Pro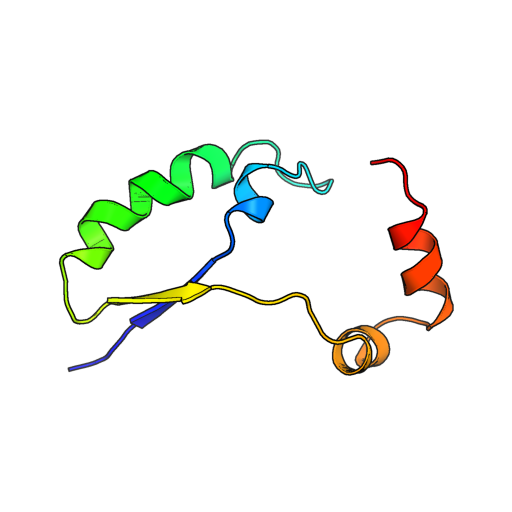tein AF-A0A0T6A688-F1 (afdb_monomer_lite)

pLDDT: mean 84.05, std 13.27, range [51.72, 97.69]

Secondary structure (DSSP, 8-state):
---EEEEE-THHHH---SS-TTTTTTHHHHTTTGGGSTTEEEEEPPPPPHHHHTTTS-TTHHHHHHT---

Structure (mmCIF, N/CA/C/O backbone):
data_AF-A0A0T6A688-F1
#
_entry.id   AF-A0A0T6A688-F1
#
loop_
_atom_site.group_PDB
_atom_site.id
_atom_site.type_symbol
_atom_site.label_atom_id
_atom_site.label_alt_id
_atom_site.label_comp_id
_atom_site.label_asym_id
_atom_site.label_entity_id
_atom_site.label_seq_id
_atom_site.pdbx_PDB_ins_code
_atom_site.Cartn_x
_atom_site.Cartn_y
_atom_site.Cartn_z
_atom_site.occupancy
_atom_site.B_iso_or_equiv
_atom_site.auth_seq_id
_atom_site.auth_comp_id
_atom_site.auth_asym_id
_atom_site.auth_atom_id
_atom_site.pdbx_PDB_model_num
ATOM 1 N N . MET A 1 1 ? -18.375 -12.014 16.775 1.00 68.69 1 MET A N 1
ATOM 2 C CA . MET A 1 1 ? -18.262 -10.613 16.312 1.00 68.69 1 MET A CA 1
ATOM 3 C C . MET A 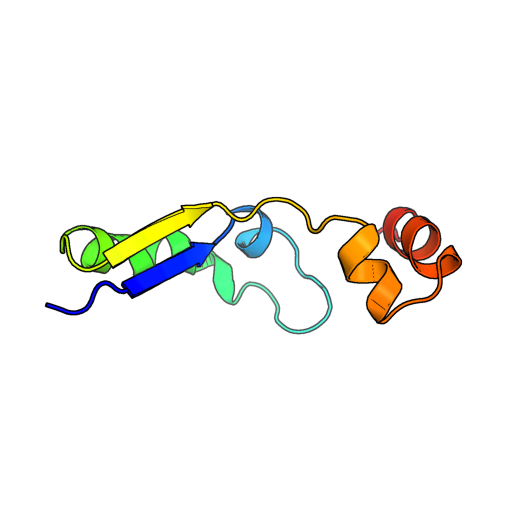1 1 ? -17.320 -10.574 15.122 1.00 68.69 1 MET A C 1
ATOM 5 O O . MET A 1 1 ? -16.324 -11.289 15.146 1.00 68.69 1 MET A O 1
ATOM 9 N N . THR A 1 2 ? -17.641 -9.801 14.087 1.00 86.50 2 THR A N 1
ATOM 10 C CA . THR A 1 2 ? -16.811 -9.687 12.877 1.00 86.50 2 THR A CA 1
ATOM 11 C C . THR A 1 2 ? -15.605 -8.795 13.157 1.00 86.50 2 THR A C 1
ATOM 13 O O . THR A 1 2 ? -15.767 -7.714 13.718 1.00 86.50 2 THR A O 1
ATOM 16 N N . ARG A 1 3 ? -14.408 -9.257 12.787 1.00 93.00 3 ARG A N 1
ATOM 17 C CA . ARG A 1 3 ? -13.173 -8.464 12.835 1.00 93.00 3 ARG A CA 1
ATOM 18 C C . ARG A 1 3 ? -12.952 -7.779 11.489 1.00 93.00 3 ARG A C 1
ATOM 20 O O . ARG A 1 3 ? -13.232 -8.377 10.452 1.00 93.00 3 ARG A O 1
ATOM 27 N N . VAL A 1 4 ? -12.438 -6.557 11.514 1.00 95.44 4 VAL A N 1
ATOM 28 C CA . VAL A 1 4 ? -12.139 -5.735 10.339 1.00 95.44 4 VAL A CA 1
ATOM 29 C C . VAL A 1 4 ? -10.631 -5.519 10.265 1.00 95.44 4 VAL A C 1
ATOM 31 O O . VAL A 1 4 ? -10.018 -5.005 11.199 1.00 95.44 4 VAL A O 1
ATOM 34 N N . GLY A 1 5 ? -10.029 -5.930 9.151 1.00 94.12 5 GLY A N 1
ATOM 35 C CA . GLY A 1 5 ? -8.621 -5.677 8.859 1.00 94.12 5 GLY A CA 1
ATOM 36 C C . GLY A 1 5 ? -8.453 -4.385 8.067 1.00 94.12 5 GLY A C 1
ATOM 37 O O . GLY A 1 5 ? -9.099 -4.206 7.038 1.00 94.12 5 GLY A O 1
ATOM 38 N N . ILE A 1 6 ? -7.572 -3.508 8.535 1.00 91.94 6 ILE A N 1
ATOM 39 C CA . ILE A 1 6 ? -7.178 -2.274 7.852 1.00 91.94 6 ILE A CA 1
ATOM 40 C C . ILE A 1 6 ? -5.749 -2.470 7.356 1.00 91.94 6 ILE A C 1
ATOM 42 O O . ILE A 1 6 ? -4.876 -2.801 8.149 1.00 91.94 6 ILE A O 1
ATOM 46 N N . PHE A 1 7 ? -5.502 -2.278 6.063 1.00 91.12 7 PHE A N 1
ATOM 47 C CA . PHE A 1 7 ? -4.188 -2.462 5.444 1.00 91.12 7 PHE A CA 1
ATOM 48 C C . PHE A 1 7 ? -3.640 -1.105 5.011 1.00 91.12 7 PHE A C 1
ATOM 50 O O . PHE A 1 7 ? -4.222 -0.452 4.145 1.00 91.12 7 PHE A O 1
ATOM 57 N N . TYR A 1 8 ? -2.550 -0.657 5.633 1.00 87.75 8 TYR A N 1
ATOM 58 C CA . TYR A 1 8 ? -1.991 0.669 5.371 1.00 87.75 8 TYR A CA 1
ATOM 59 C C . TYR A 1 8 ? -0.480 0.711 5.613 1.00 87.75 8 TYR A C 1
ATOM 61 O O . TYR A 1 8 ? 0.051 0.022 6.484 1.00 87.75 8 TYR A O 1
ATOM 69 N N . HIS A 1 9 ? 0.224 1.548 4.854 1.00 86.44 9 HIS A N 1
ATOM 70 C CA . HIS A 1 9 ? 1.623 1.884 5.088 1.00 86.44 9 HIS A CA 1
ATOM 71 C C . HIS A 1 9 ? 1.792 3.406 5.006 1.00 86.44 9 HIS A C 1
ATOM 73 O O . HIS A 1 9 ? 1.264 4.037 4.096 1.00 86.44 9 HIS A O 1
ATOM 79 N N . GLU A 1 10 ? 2.561 4.010 5.916 1.00 81.31 10 GLU A N 1
ATOM 80 C CA . GLU A 1 10 ? 2.760 5.470 5.958 1.00 81.31 10 GLU A CA 1
ATOM 81 C C . GLU A 1 10 ? 3.379 6.052 4.682 1.00 81.31 10 GLU A C 1
ATOM 83 O O . GLU A 1 10 ? 3.237 7.234 4.408 1.00 81.31 10 GLU A O 1
ATOM 88 N N . SER A 1 11 ? 4.064 5.252 3.863 1.00 79.25 11 SER A N 1
ATOM 89 C CA . SER A 1 11 ? 4.557 5.730 2.561 1.00 79.25 11 SER A CA 1
ATOM 90 C C . SER A 1 11 ? 3.421 6.192 1.641 1.00 79.25 11 SER A C 1
ATOM 92 O O . SER A 1 11 ? 3.648 7.071 0.809 1.00 79.25 11 SER A O 1
ATOM 94 N N . PHE A 1 12 ? 2.199 5.677 1.827 1.00 79.19 12 PHE A N 1
ATOM 95 C CA . PHE A 1 12 ? 1.016 6.089 1.071 1.00 79.19 12 PHE A CA 1
ATOM 96 C C . PHE A 1 12 ? 0.589 7.532 1.372 1.00 79.19 12 PHE A C 1
ATOM 98 O O . PHE A 1 12 ? -0.041 8.156 0.523 1.00 79.19 12 PHE A O 1
ATOM 105 N N . SER A 1 13 ? 0.957 8.096 2.530 1.00 73.12 13 SER A N 1
ATOM 106 C CA . SER A 1 13 ? 0.729 9.520 2.817 1.00 73.12 13 SER A CA 1
ATOM 107 C C . SER A 1 13 ? 1.793 10.442 2.215 1.00 73.12 13 SER A C 1
ATOM 109 O O . SER A 1 13 ? 1.580 11.652 2.144 1.00 73.12 13 SER A O 1
ATOM 111 N N . ARG A 1 14 ? 2.939 9.889 1.789 1.00 68.25 14 ARG A N 1
ATOM 112 C CA . ARG A 1 14 ? 4.126 10.652 1.360 1.00 68.25 14 ARG A CA 1
ATOM 113 C C . ARG A 1 14 ? 4.280 10.737 -0.155 1.00 68.25 14 ARG A C 1
ATOM 115 O O . ARG A 1 14 ? 4.745 11.758 -0.653 1.00 68.25 14 ARG A O 1
ATOM 122 N N . ARG A 1 15 ? 3.927 9.675 -0.885 1.00 58.94 15 ARG A N 1
ATOM 123 C CA . ARG A 1 15 ? 4.139 9.580 -2.337 1.00 58.94 15 ARG A CA 1
ATOM 124 C C . ARG A 1 15 ? 2.900 10.052 -3.097 1.00 58.94 15 ARG A C 1
ATOM 126 O O . ARG A 1 15 ? 1.854 9.411 -3.038 1.00 58.94 15 ARG A O 1
ATOM 133 N N . SER A 1 16 ? 3.024 11.141 -3.858 1.00 53.56 16 SER A N 1
ATOM 134 C CA . SER A 1 16 ? 2.024 11.545 -4.852 1.00 53.56 16 SER A CA 1
ATOM 135 C C . SER A 1 16 ? 2.127 10.631 -6.074 1.00 53.56 16 SER A C 1
ATOM 137 O O . SER A 1 16 ? 2.582 11.046 -7.135 1.00 53.56 16 SER A O 1
ATOM 139 N N . TYR A 1 17 ? 1.753 9.361 -5.927 1.00 54.25 17 TYR A N 1
ATOM 140 C CA . TYR A 1 17 ? 1.723 8.417 -7.041 1.00 54.25 17 TYR A CA 1
ATOM 141 C C . TYR A 1 17 ? 0.565 8.793 -7.979 1.00 54.25 17 TYR A C 1
ATOM 143 O O . TYR A 1 17 ? -0.563 8.344 -7.803 1.00 54.25 17 TYR A O 1
ATOM 151 N N . LEU A 1 18 ? 0.845 9.729 -8.890 1.00 52.62 18 LEU A N 1
ATOM 152 C CA . LEU A 1 18 ? 0.208 10.056 -10.175 1.00 52.62 18 LEU A CA 1
ATOM 153 C C . LEU A 1 18 ? -1.327 10.111 -10.327 1.00 52.62 18 LEU A C 1
ATOM 155 O O . LEU A 1 18 ? -1.784 10.454 -11.412 1.00 52.62 18 LEU A O 1
ATOM 159 N N . THR A 1 19 ? -2.154 9.878 -9.304 1.00 53.03 19 THR A N 1
ATOM 160 C CA . THR A 1 19 ? -3.614 10.023 -9.447 1.00 53.03 19 THR A CA 1
ATOM 161 C C . THR A 1 19 ? -4.362 10.697 -8.303 1.00 53.03 19 THR A C 1
ATOM 163 O O . THR A 1 19 ? -5.447 11.194 -8.585 1.00 53.03 19 THR A O 1
ATOM 166 N N . VAL A 1 20 ? -3.864 10.840 -7.060 1.00 51.72 20 VAL A N 1
ATOM 167 C CA . VAL A 1 20 ? -4.671 11.570 -6.046 1.00 51.72 20 VAL A CA 1
ATOM 168 C C . VAL A 1 20 ? -3.905 12.286 -4.913 1.00 51.72 20 VAL A C 1
ATOM 170 O O . VAL A 1 20 ? -4.220 12.102 -3.741 1.00 51.72 20 VAL A O 1
ATOM 173 N N . GLY A 1 21 ? -2.955 13.174 -5.232 1.00 57.50 21 GLY A N 1
ATOM 174 C CA . GLY A 1 21 ? -2.469 14.230 -4.312 1.00 57.50 21 GLY A CA 1
ATOM 175 C C . GLY A 1 21 ? -2.173 13.812 -2.852 1.00 57.50 21 GLY A C 1
ATOM 176 O O . GLY A 1 21 ? -1.716 12.707 -2.587 1.00 57.50 21 GLY A O 1
ATOM 177 N N . ARG A 1 22 ? -2.434 14.706 -1.882 1.00 61.22 22 ARG A N 1
ATOM 178 C CA . ARG A 1 22 ? -2.269 14.473 -0.425 1.00 61.22 22 ARG A CA 1
ATOM 179 C C . ARG A 1 22 ? -3.463 13.751 0.229 1.00 61.22 22 ARG A C 1
ATOM 181 O O . ARG A 1 22 ? -3.682 13.894 1.425 1.00 61.22 22 ARG A O 1
ATOM 188 N N . ARG A 1 23 ? -4.279 13.000 -0.521 1.00 67.31 23 ARG A N 1
ATOM 189 C CA . ARG A 1 23 ? -5.585 12.508 -0.023 1.00 67.31 23 ARG A CA 1
ATOM 190 C C . ARG A 1 23 ? -5.491 11.579 1.192 1.00 67.31 23 ARG A C 1
ATOM 192 O O . ARG A 1 23 ? -6.441 11.494 1.958 1.00 67.31 23 ARG A O 1
ATOM 199 N N . LEU A 1 24 ? -4.356 10.904 1.365 1.00 72.44 24 LEU A N 1
ATOM 200 C CA . LEU A 1 24 ? -4.084 10.027 2.506 1.00 72.44 24 LEU A CA 1
ATOM 201 C C . LEU A 1 24 ? -3.138 10.661 3.538 1.00 72.44 24 LEU A C 1
ATOM 203 O O . LEU A 1 24 ? -2.663 9.967 4.431 1.00 72.44 24 LEU A O 1
ATOM 207 N N . ALA A 1 25 ? -2.849 11.962 3.440 1.00 71.81 25 ALA A N 1
ATOM 208 C CA . ALA A 1 25 ? -1.971 12.647 4.389 1.00 71.81 25 ALA A CA 1
ATOM 209 C C . ALA A 1 25 ? -2.502 12.573 5.828 1.00 71.81 25 ALA A C 1
ATOM 211 O O . ALA A 1 25 ? -1.740 12.282 6.746 1.00 71.81 25 ALA A O 1
ATOM 212 N N . ASP A 1 26 ? -3.815 12.740 5.989 1.00 76.12 26 ASP A N 1
ATOM 213 C CA . ASP A 1 26 ? -4.487 12.765 7.294 1.00 76.12 26 ASP A CA 1
ATOM 214 C C . ASP A 1 26 ? -4.979 11.379 7.744 1.00 76.12 26 ASP A C 1
ATOM 216 O O . ASP A 1 26 ? -5.519 11.215 8.837 1.00 76.12 26 ASP A O 1
ATOM 220 N N . PHE A 1 27 ? -4.790 10.353 6.907 1.00 76.06 27 PHE A N 1
ATOM 221 C CA . PHE A 1 27 ? -5.295 9.004 7.160 1.00 76.06 27 PHE A CA 1
ATOM 222 C C . PHE A 1 27 ? -4.747 8.358 8.439 1.00 76.06 27 PHE A C 1
ATOM 224 O O . PHE A 1 27 ? -5.537 7.716 9.125 1.00 76.06 27 PHE A O 1
ATOM 231 N N . PRO A 1 28 ? -3.459 8.522 8.814 1.00 75.62 28 PRO A N 1
ATOM 232 C CA . PRO A 1 28 ? -2.960 8.002 10.085 1.00 75.62 28 PRO A CA 1
ATOM 233 C C . PRO A 1 28 ? -3.790 8.479 11.284 1.00 75.62 28 PRO A C 1
ATOM 235 O O . PRO A 1 28 ? -4.221 7.651 12.075 1.00 75.62 28 PRO A O 1
ATOM 238 N N . ALA A 1 29 ? -4.099 9.778 11.353 1.00 81.00 29 ALA A N 1
ATOM 239 C CA . ALA A 1 29 ? -4.910 10.350 12.428 1.00 81.00 29 ALA A CA 1
ATOM 240 C C . ALA A 1 29 ? -6.381 9.904 12.353 1.00 81.00 29 ALA A C 1
ATOM 242 O O . ALA A 1 29 ? -7.015 9.656 13.374 1.00 81.00 29 ALA A O 1
ATOM 243 N N . ALA A 1 30 ? -6.932 9.740 11.145 1.00 82.75 30 ALA A N 1
ATOM 244 C CA . ALA A 1 30 ? -8.308 9.269 10.962 1.00 82.75 30 ALA A CA 1
ATOM 245 C C . ALA A 1 30 ? -8.545 7.828 11.463 1.00 82.75 30 ALA A C 1
ATOM 247 O O . ALA A 1 30 ? -9.692 7.431 11.670 1.00 82.75 30 ALA A O 1
ATOM 248 N N . LEU A 1 31 ? -7.485 7.030 11.645 1.00 87.69 31 LEU A N 1
ATOM 249 C CA . LEU A 1 31 ? -7.584 5.660 12.154 1.00 87.69 31 LEU A CA 1
ATOM 250 C C . LEU A 1 31 ? -7.554 5.578 13.686 1.00 87.69 31 LEU A C 1
ATOM 252 O O . LEU A 1 31 ? -7.968 4.550 14.222 1.00 87.69 31 LEU A O 1
ATOM 256 N N . ASP A 1 32 ? -7.115 6.624 14.391 1.00 88.38 32 ASP A N 1
ATOM 257 C CA . ASP A 1 32 ? -6.870 6.570 15.839 1.00 88.38 32 ASP A CA 1
ATOM 258 C C . ASP A 1 32 ? -8.118 6.179 16.642 1.00 88.38 32 ASP A C 1
ATOM 260 O O . ASP A 1 32 ? -8.032 5.344 17.545 1.00 88.38 32 ASP A O 1
ATOM 264 N N . GLU A 1 33 ? -9.286 6.723 16.281 1.00 89.56 33 GLU A N 1
ATOM 265 C CA . GLU A 1 33 ? -10.567 6.403 16.927 1.00 89.56 33 GLU A CA 1
ATOM 266 C C . GLU A 1 33 ? -11.018 4.964 16.645 1.00 89.56 33 GLU A C 1
ATOM 268 O O . GLU A 1 33 ? -11.500 4.272 17.542 1.00 89.56 33 GLU A O 1
ATOM 273 N N . LEU A 1 34 ? -10.826 4.482 15.412 1.00 90.12 34 LEU A N 1
ATOM 274 C CA . LEU A 1 34 ? -11.208 3.123 15.014 1.00 90.12 34 LEU A CA 1
ATOM 275 C C . LEU A 1 34 ? -10.352 2.070 15.718 1.00 90.12 34 LEU A C 1
ATOM 277 O O . LEU A 1 34 ? -10.852 1.006 16.076 1.00 90.12 34 LEU A O 1
ATOM 281 N N . LEU A 1 35 ? -9.070 2.364 15.932 1.00 90.94 35 LEU A N 1
ATOM 282 C CA . LEU A 1 35 ? -8.131 1.444 16.570 1.00 90.94 35 LEU A CA 1
ATOM 283 C C . LEU A 1 35 ? -8.308 1.340 18.092 1.00 90.94 35 LEU A C 1
ATOM 285 O O . LEU A 1 35 ? -7.706 0.453 18.695 1.00 90.94 35 LEU A O 1
ATOM 289 N N . GLN A 1 36 ? -9.155 2.178 18.705 1.00 92.88 36 GLN A N 1
ATOM 290 C CA . GLN A 1 36 ? -9.590 1.984 20.096 1.00 92.88 36 GLN A CA 1
ATOM 291 C C . GLN A 1 36 ? -10.570 0.810 20.249 1.00 92.88 36 GLN A C 1
ATOM 293 O O . GLN A 1 36 ? -10.770 0.312 21.356 1.00 92.88 36 GLN A O 1
ATOM 298 N N . ASP A 1 37 ? -11.198 0.362 19.159 1.00 93.44 37 ASP A N 1
ATOM 299 C CA . ASP A 1 37 ? -12.140 -0.754 19.152 1.00 93.44 37 ASP A CA 1
ATOM 300 C C . ASP A 1 37 ? -11.439 -2.048 18.700 1.00 93.44 37 ASP A C 1
ATOM 302 O O . ASP A 1 37 ? -10.928 -2.153 17.585 1.00 93.44 37 ASP A O 1
ATOM 306 N N . GLU A 1 38 ? -11.456 -3.075 19.558 1.00 92.94 38 GLU A N 1
ATOM 307 C CA . GLU A 1 38 ? -10.788 -4.371 19.341 1.00 92.94 38 GLU A CA 1
ATOM 308 C C . GLU A 1 38 ? -11.272 -5.140 18.099 1.00 92.94 38 GLU A C 1
ATOM 310 O O . GLU A 1 38 ? -10.639 -6.112 17.664 1.00 92.94 38 GLU A O 1
ATOM 315 N N . ARG A 1 39 ? -12.404 -4.740 17.508 1.00 95.62 39 ARG A N 1
ATOM 316 C CA . ARG A 1 39 ? -12.873 -5.294 16.234 1.00 95.62 39 ARG A CA 1
ATOM 317 C C . ARG A 1 39 ? -11.980 -4.882 15.074 1.00 95.62 39 ARG A C 1
ATOM 319 O O . ARG A 1 39 ? -11.963 -5.604 14.076 1.00 95.62 39 ARG A O 1
ATOM 326 N N . PHE A 1 40 ? -11.258 -3.771 15.181 1.00 94.62 40 PHE A N 1
ATOM 327 C CA . PHE A 1 40 ? -10.401 -3.252 14.126 1.00 94.62 40 PHE A CA 1
ATOM 328 C C . PHE A 1 40 ? -8.944 -3.611 14.389 1.00 94.62 40 PHE A C 1
ATOM 330 O O . PHE A 1 40 ? -8.419 -3.473 15.493 1.00 94.62 40 PHE A O 1
ATOM 337 N N . ARG A 1 41 ? -8.260 -4.075 13.344 1.00 94.00 41 ARG A N 1
ATOM 338 C CA . ARG A 1 41 ? -6.832 -4.375 13.404 1.00 94.00 41 ARG A CA 1
ATOM 339 C C . ARG A 1 41 ? -6.112 -3.740 12.230 1.00 94.00 41 ARG A C 1
ATOM 341 O O . ARG A 1 41 ? -6.433 -4.028 11.080 1.00 94.00 41 ARG A O 1
ATOM 348 N N . LEU 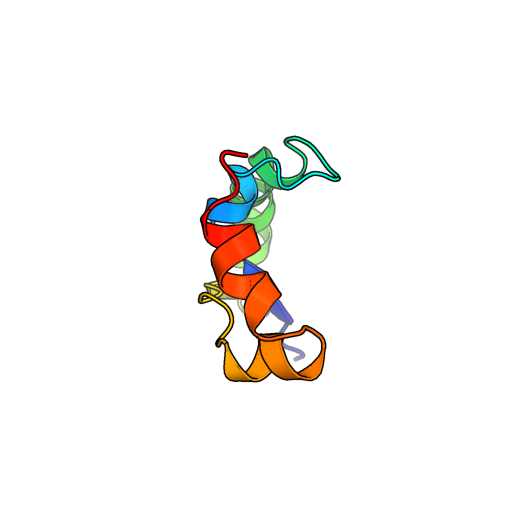A 1 42 ? -5.109 -2.922 12.534 1.00 92.12 42 LEU A N 1
ATOM 349 C CA . LEU A 1 42 ? -4.191 -2.382 11.541 1.00 92.12 42 LEU A CA 1
ATOM 350 C C . LEU A 1 42 ? -3.110 -3.410 11.190 1.00 92.12 42 LEU A C 1
ATOM 352 O O . LEU A 1 42 ? -2.435 -3.955 12.067 1.00 92.12 42 LEU A O 1
ATOM 356 N N . TYR A 1 43 ? -2.934 -3.633 9.895 1.00 93.50 43 TYR A N 1
ATOM 357 C CA . TYR A 1 43 ? -1.877 -4.420 9.287 1.00 93.50 43 TYR A CA 1
ATOM 358 C C . TYR A 1 43 ? -1.019 -3.499 8.429 1.00 93.50 43 TYR A C 1
ATOM 360 O O . TYR A 1 43 ? -1.517 -2.783 7.557 1.00 93.50 43 TYR A O 1
ATOM 368 N N . ARG A 1 44 ? 0.291 -3.533 8.670 1.00 90.81 44 ARG A N 1
ATOM 369 C CA . ARG A 1 44 ? 1.249 -2.813 7.838 1.00 90.81 44 ARG A CA 1
ATOM 370 C C . ARG A 1 44 ? 1.441 -3.568 6.525 1.00 90.81 44 ARG A C 1
ATOM 372 O O . ARG A 1 44 ? 1.816 -4.738 6.556 1.00 90.81 44 ARG A O 1
ATOM 379 N N . CYS A 1 45 ? 1.209 -2.909 5.393 1.00 90.06 45 CYS A N 1
ATOM 380 C CA . CYS A 1 45 ? 1.482 -3.503 4.082 1.00 90.06 45 CYS A CA 1
ATOM 381 C C . CYS A 1 45 ? 2.992 -3.596 3.843 1.00 90.06 45 CYS A C 1
ATOM 383 O O . CYS A 1 45 ? 3.709 -2.621 4.081 1.00 90.06 45 CYS A O 1
ATOM 385 N N . SER A 1 46 ? 3.462 -4.742 3.354 1.00 89.69 46 SER A N 1
ATOM 386 C CA . SER A 1 46 ? 4.789 -4.855 2.750 1.00 89.69 46 SER A CA 1
ATOM 387 C C . SER A 1 46 ? 4.761 -4.352 1.308 1.00 89.69 46 SER A C 1
ATOM 389 O O . SER A 1 46 ? 3.692 -4.140 0.729 1.00 89.69 46 SER A O 1
ATOM 391 N N . GLU A 1 47 ? 5.940 -4.206 0.716 1.00 89.31 47 GLU A N 1
ATOM 392 C CA . GLU A 1 47 ? 6.060 -4.122 -0.737 1.00 89.31 47 GLU A CA 1
ATOM 393 C C . GLU A 1 47 ? 5.450 -5.373 -1.384 1.00 89.31 47 GLU A C 1
ATOM 395 O O . GLU A 1 47 ? 5.414 -6.456 -0.782 1.00 89.31 47 GLU A O 1
ATOM 400 N N . ALA A 1 48 ? 4.894 -5.195 -2.582 1.00 90.75 48 ALA A N 1
ATOM 401 C CA . ALA A 1 48 ? 4.369 -6.304 -3.361 1.00 90.75 48 ALA A CA 1
ATOM 402 C C . ALA A 1 48 ? 5.54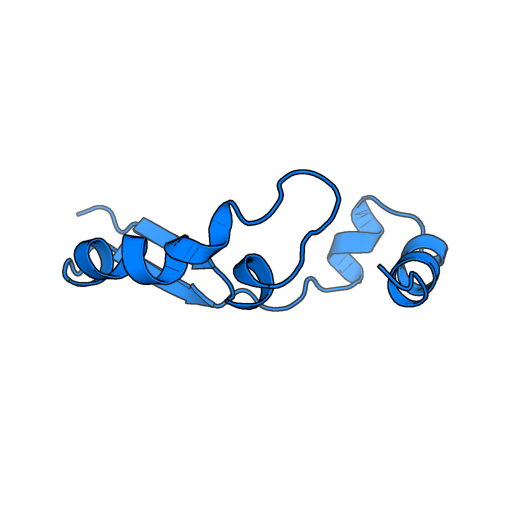0 -7.126 -3.908 1.00 90.75 48 ALA A C 1
ATOM 404 O O . ALA A 1 48 ? 6.497 -6.565 -4.425 1.00 90.75 48 ALA A O 1
ATOM 405 N N . ASP A 1 49 ? 5.449 -8.450 -3.804 1.00 93.81 49 ASP A N 1
ATOM 406 C CA . ASP A 1 49 ? 6.427 -9.359 -4.401 1.00 93.81 49 ASP A CA 1
ATOM 407 C C . ASP A 1 49 ? 6.336 -9.281 -5.934 1.00 93.81 49 ASP A C 1
ATOM 409 O O . ASP A 1 49 ? 5.231 -9.322 -6.491 1.00 93.81 49 ASP A O 1
ATOM 413 N N . ASP A 1 50 ? 7.479 -9.228 -6.618 1.00 94.56 50 ASP A N 1
ATOM 414 C CA . ASP A 1 50 ? 7.569 -9.250 -8.082 1.00 94.56 50 ASP A CA 1
ATOM 415 C C . ASP A 1 50 ? 6.731 -10.375 -8.693 1.00 94.56 50 ASP A C 1
ATOM 417 O O . ASP A 1 50 ? 6.085 -10.187 -9.723 1.00 94.56 50 ASP A O 1
ATOM 421 N N . ARG A 1 51 ? 6.648 -11.537 -8.033 1.00 96.31 51 ARG A N 1
ATOM 422 C CA . ARG A 1 51 ? 5.815 -12.666 -8.475 1.00 96.31 51 ARG A CA 1
ATOM 423 C C . ARG A 1 51 ? 4.350 -12.287 -8.660 1.00 96.31 51 ARG A C 1
ATOM 425 O O . ARG A 1 51 ? 3.709 -12.858 -9.536 1.00 96.31 51 ARG A O 1
ATOM 432 N N . LEU A 1 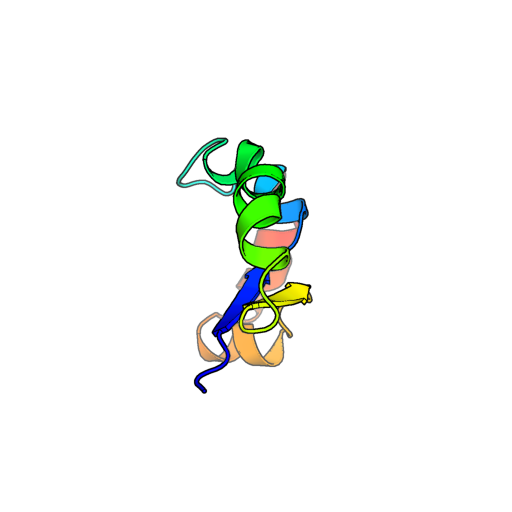52 ? 3.813 -11.375 -7.844 1.00 95.56 52 LEU A N 1
ATOM 433 C CA . LEU A 1 52 ? 2.443 -10.867 -7.975 1.00 95.56 52 LEU A CA 1
ATOM 434 C C . LEU A 1 52 ? 2.347 -9.830 -9.096 1.00 95.56 52 LEU A C 1
ATOM 436 O O . LEU A 1 52 ? 1.421 -9.884 -9.902 1.00 95.56 52 LEU A O 1
ATOM 440 N N . ILE A 1 53 ? 3.321 -8.921 -9.182 1.00 95.00 53 ILE A N 1
ATOM 441 C CA . ILE A 1 53 ? 3.371 -7.867 -10.208 1.00 95.00 53 ILE A CA 1
ATOM 442 C C . ILE A 1 53 ? 3.417 -8.490 -11.613 1.00 95.00 53 ILE A C 1
ATOM 444 O O . ILE A 1 53 ? 2.682 -8.082 -12.518 1.00 95.00 53 ILE A O 1
ATOM 448 N N . LEU A 1 54 ? 4.219 -9.542 -11.777 1.00 96.50 54 LEU A N 1
ATOM 449 C CA . LEU A 1 54 ? 4.426 -10.263 -13.034 1.00 96.50 54 LEU 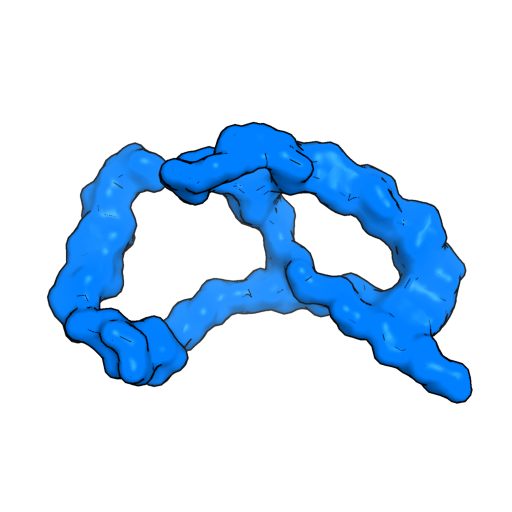A CA 1
ATOM 450 C C . LEU A 1 54 ? 3.219 -11.096 -13.496 1.00 96.50 54 LEU A C 1
ATOM 452 O O . LEU A 1 54 ? 3.221 -11.584 -14.625 1.00 96.50 54 LEU A O 1
ATOM 456 N N . GLN A 1 55 ? 2.174 -11.250 -12.673 1.00 97.69 55 GLN A N 1
ATOM 457 C CA . GLN A 1 55 ? 0.914 -11.856 -13.130 1.00 97.69 55 GLN A CA 1
ATOM 458 C C . GLN A 1 55 ? 0.136 -10.934 -14.076 1.00 97.69 55 GLN A C 1
ATOM 460 O O . GLN A 1 55 ? -0.707 -11.404 -14.837 1.00 97.69 55 GLN A O 1
ATOM 465 N N . VAL A 1 56 ? 0.407 -9.628 -14.019 1.00 97.31 56 VAL A N 1
ATOM 466 C CA . VAL A 1 56 ? -0.319 -8.594 -14.770 1.00 97.31 56 VAL A CA 1
ATOM 467 C C . VAL A 1 56 ? 0.616 -7.827 -15.705 1.00 97.31 56 VAL A C 1
ATOM 469 O O . VAL A 1 56 ? 0.226 -7.466 -16.816 1.00 97.31 56 VAL A O 1
ATOM 472 N N . HIS A 1 57 ? 1.854 -7.583 -15.273 1.00 96.38 57 HIS A N 1
ATOM 473 C CA . HIS A 1 57 ? 2.811 -6.730 -15.969 1.00 96.38 57 HIS A CA 1
ATOM 474 C C . HIS A 1 57 ? 3.970 -7.514 -16.587 1.00 96.38 57 HIS A C 1
ATOM 476 O O . HIS A 1 57 ? 4.315 -8.619 -16.178 1.00 96.38 57 HIS A O 1
ATOM 482 N N . ARG A 1 58 ? 4.605 -6.906 -17.593 1.00 97.12 58 ARG A N 1
ATOM 483 C CA . ARG A 1 58 ? 5.811 -7.451 -18.227 1.00 97.12 58 ARG A CA 1
ATOM 484 C C . ARG A 1 58 ? 7.022 -7.251 -17.308 1.00 97.12 58 ARG A C 1
ATOM 486 O O . ARG A 1 58 ? 7.107 -6.187 -16.699 1.00 97.12 58 ARG A O 1
ATOM 493 N N . PRO A 1 59 ? 8.009 -8.168 -17.308 1.00 96.50 59 PRO A N 1
ATOM 494 C CA . PRO A 1 59 ? 9.214 -8.026 -16.489 1.00 96.50 59 PRO A CA 1
ATOM 495 C C . PRO A 1 59 ? 9.976 -6.716 -16.681 1.00 96.50 59 PRO A C 1
ATOM 497 O O . PRO A 1 59 ? 10.500 -6.180 -15.716 1.00 96.50 59 PRO A O 1
ATOM 500 N N . ALA A 1 60 ? 9.993 -6.170 -17.901 1.00 95.81 60 ALA A N 1
ATOM 501 C CA . ALA A 1 60 ? 10.664 -4.903 -18.188 1.00 95.81 60 ALA A CA 1
ATOM 502 C C . ALA A 1 60 ? 10.050 -3.701 -17.444 1.00 95.81 60 ALA A C 1
ATOM 504 O O . ALA A 1 60 ? 10.750 -2.730 -17.191 1.00 95.81 60 ALA A O 1
ATOM 505 N N . LEU A 1 61 ? 8.775 -3.776 -17.042 1.00 93.56 61 LEU A N 1
ATOM 506 C CA . LEU A 1 61 ? 8.087 -2.649 -16.413 1.00 93.56 61 LEU A CA 1
ATOM 507 C C . LEU A 1 61 ? 8.583 -2.373 -14.985 1.00 93.56 61 LEU A C 1
ATOM 509 O O . LEU A 1 61 ? 8.523 -1.236 -14.540 1.00 93.56 61 LEU A O 1
ATOM 513 N N . ILE A 1 62 ? 9.074 -3.391 -14.271 1.00 92.94 62 ILE A N 1
ATOM 514 C CA . ILE A 1 62 ? 9.588 -3.235 -12.900 1.00 92.94 62 ILE A CA 1
ATOM 515 C C . ILE A 1 62 ? 10.792 -2.275 -12.875 1.00 92.94 62 ILE A C 1
ATOM 517 O O . ILE A 1 62 ? 10.670 -1.217 -12.259 1.00 92.94 62 ILE A O 1
ATOM 521 N N . PRO A 1 63 ? 11.902 -2.539 -13.597 1.00 94.62 63 PRO A N 1
ATOM 522 C CA . PRO A 1 63 ? 13.038 -1.620 -13.613 1.00 94.62 63 PRO A CA 1
ATOM 523 C C . PRO A 1 63 ? 12.718 -0.275 -14.285 1.00 94.62 63 PRO A C 1
ATOM 525 O O . PRO A 1 63 ? 13.323 0.733 -13.935 1.00 94.62 63 PRO A O 1
ATOM 528 N N . GLU A 1 64 ? 11.769 -0.227 -15.230 1.00 92.94 64 GLU A N 1
ATOM 529 C CA . GLU A 1 64 ? 11.299 1.037 -15.821 1.00 92.94 64 GLU A CA 1
ATOM 530 C C . GLU A 1 64 ? 10.641 1.947 -14.770 1.00 92.94 64 GLU A C 1
ATOM 532 O O . GLU A 1 64 ? 10.931 3.140 -14.737 1.00 92.94 64 GLU A O 1
ATOM 537 N N . VAL A 1 65 ? 9.795 1.391 -13.893 1.00 89.44 65 VAL A N 1
ATOM 538 C CA . VAL A 1 65 ? 9.131 2.138 -12.809 1.00 89.44 65 VAL A CA 1
ATOM 539 C C . VAL A 1 65 ? 10.102 2.480 -11.678 1.00 89.44 65 VAL A C 1
ATOM 541 O O . VAL A 1 65 ? 10.008 3.559 -11.102 1.00 89.44 65 VAL A O 1
ATOM 544 N N . GLU A 1 66 ? 11.052 1.602 -11.353 1.00 87.88 66 GLU A N 1
ATOM 545 C CA . GLU A 1 66 ? 12.091 1.896 -10.353 1.00 87.88 66 GLU A CA 1
ATOM 546 C C . GLU A 1 66 ? 13.018 3.041 -10.778 1.00 87.88 66 GLU A C 1
ATOM 548 O O . GLU A 1 66 ? 13.489 3.802 -9.932 1.00 87.88 66 GLU A O 1
ATOM 553 N N . ALA A 1 67 ? 13.274 3.166 -12.082 1.00 89.69 67 ALA A N 1
ATOM 554 C CA . ALA A 1 67 ? 14.077 4.240 -12.654 1.00 89.69 67 ALA A CA 1
ATOM 555 C C . ALA A 1 67 ? 13.298 5.556 -12.844 1.00 89.69 67 ALA A C 1
ATOM 557 O O . ALA A 1 67 ? 13.911 6.568 -13.195 1.00 89.69 67 ALA A O 1
ATOM 558 N N . ASP A 1 68 ? 11.977 5.558 -12.636 1.00 84.75 68 ASP A N 1
ATOM 559 C CA . ASP A 1 68 ? 11.148 6.755 -12.765 1.00 84.75 68 ASP A CA 1
ATOM 560 C C . ASP A 1 68 ? 11.476 7.749 -11.627 1.00 84.75 68 ASP A C 1
ATOM 562 O O . ASP A 1 68 ? 11.371 7.396 -10.449 1.00 84.75 68 ASP A O 1
ATOM 566 N N . PRO A 1 69 ? 11.900 8.990 -11.940 1.00 72.25 69 PRO A N 1
ATOM 567 C CA . PRO A 1 69 ? 12.287 9.980 -10.935 1.00 72.25 69 PRO A CA 1
ATOM 568 C C . PRO A 1 69 ? 11.110 10.615 -10.166 1.00 72.25 69 PRO A C 1
ATOM 570 O O . PRO A 1 69 ? 11.356 11.516 -9.357 1.00 72.25 69 PRO A O 1
ATOM 573 N N . LEU A 1 70 ? 9.860 10.213 -10.437 1.00 64.31 70 LEU A N 1
ATOM 574 C CA . LEU A 1 70 ? 8.639 10.743 -9.807 1.00 64.31 70 LEU A CA 1
ATOM 575 C C . LEU A 1 70 ? 8.340 10.210 -8.386 1.00 64.31 70 LEU A C 1
ATOM 577 O O . LEU A 1 70 ? 8.589 9.026 -8.051 1.00 64.31 70 LEU A O 1
#

Radius of gyration: 15.71 Å; chains: 1; bounding box: 32×27×38 Å

Foldseek 3Di:
DAAAEDEDACVVCVDPPPDDPNPCVCVVVVCPVVVVDPSYDYDYDDDDDVVVVVVPDDPVVVVVVVPDPD

Sequence (70 aa):
MTRVGIFYHESFSRRSYLTVGRRLADFPAALDELLQDERFRLYRCSEADDRLILQVHRPALIPEVEADPL